Protein AF-A0A5K3EI08-F1 (afdb_monomer_lite)

Organism: Mesocestoides corti (NCBI:txid53468)

pLDDT: mean 72.85, std 14.01, range [37.34, 93.25]

Radius of gyration: 23.59 Å; chains: 1; bounding box: 61×21×68 Å

Structure (mmCIF, N/CA/C/O backbone):
data_AF-A0A5K3EI08-F1
#
_entry.id   AF-A0A5K3EI08-F1
#
loop_
_atom_site.group_PDB
_atom_site.id
_atom_site.type_symbol
_atom_site.label_atom_id
_atom_site.label_alt_id
_atom_site.label_comp_id
_atom_site.label_asym_id
_atom_site.label_entity_id
_atom_site.label_seq_id
_atom_site.pdbx_PDB_ins_code
_atom_site.Cartn_x
_atom_site.Cartn_y
_atom_site.Cartn_z
_atom_site.occupancy
_atom_site.B_iso_or_equiv
_atom_site.auth_seq_id
_atom_site.auth_comp_id
_atom_site.auth_asym_id
_atom_site.auth_atom_id
_atom_site.pdbx_PDB_model_num
ATOM 1 N N . MET A 1 1 ? -36.004 7.078 39.748 1.00 45.06 1 MET A N 1
ATOM 2 C CA . MET A 1 1 ? -35.674 7.210 38.312 1.00 45.06 1 MET A CA 1
ATOM 3 C C . MET A 1 1 ? -34.161 7.182 38.191 1.00 45.06 1 MET A C 1
ATOM 5 O O . MET A 1 1 ? -33.539 8.196 37.909 1.00 45.06 1 MET A O 1
ATOM 9 N N . ALA A 1 2 ? -33.591 6.038 38.572 1.00 49.66 2 ALA A N 1
ATOM 10 C CA . ALA A 1 2 ? -32.159 5.869 38.730 1.00 49.66 2 ALA A CA 1
ATOM 11 C C . ALA A 1 2 ? -31.516 5.738 37.351 1.00 49.66 2 ALA A C 1
ATOM 13 O O . ALA A 1 2 ? -31.933 4.911 36.543 1.00 49.66 2 ALA A O 1
ATOM 14 N N . ASP A 1 3 ? -30.582 6.650 37.110 1.00 46.91 3 ASP A N 1
ATOM 15 C CA . ASP A 1 3 ? -29.462 6.581 36.184 1.00 46.91 3 ASP A CA 1
ATOM 16 C C . ASP A 1 3 ? -29.442 5.383 35.221 1.00 46.91 3 ASP A C 1
ATOM 18 O O . ASP A 1 3 ? -28.926 4.311 35.528 1.00 46.91 3 ASP A O 1
ATOM 22 N N . LYS A 1 4 ? -29.864 5.632 33.975 1.00 49.81 4 LYS A N 1
ATOM 23 C CA . LYS A 1 4 ? -29.390 4.900 32.785 1.00 49.81 4 LYS A CA 1
ATOM 24 C C . LYS A 1 4 ? -27.894 5.202 32.535 1.00 49.81 4 LYS A C 1
ATOM 26 O O . LYS A 1 4 ? -27.532 5.721 31.483 1.00 49.81 4 LYS A O 1
ATOM 31 N N . LYS A 1 5 ? -27.029 4.970 33.531 1.00 46.59 5 LYS A N 1
ATOM 32 C CA . LYS A 1 5 ? -25.557 5.115 33.440 1.00 46.59 5 LYS A CA 1
ATOM 33 C C . LYS A 1 5 ? -24.784 3.811 33.669 1.00 46.59 5 LYS A C 1
ATOM 35 O O . LYS A 1 5 ? -23.559 3.816 33.603 1.00 46.59 5 LYS A O 1
ATOM 40 N N . GLN A 1 6 ? -25.480 2.699 33.849 1.00 52.53 6 GLN A N 1
ATOM 41 C CA . GLN A 1 6 ? -25.014 1.359 33.499 1.00 52.53 6 GLN A CA 1
ATOM 42 C C . GLN A 1 6 ? -25.836 1.006 32.249 1.00 52.53 6 GLN A C 1
ATOM 44 O O . GLN A 1 6 ? -27.054 1.092 32.308 1.00 52.53 6 GLN A O 1
ATOM 49 N N . ASP A 1 7 ? -25.291 1.013 31.030 1.00 45.12 7 ASP A N 1
ATOM 50 C CA . ASP A 1 7 ? -24.688 -0.172 30.402 1.00 45.12 7 ASP A CA 1
ATOM 51 C C . ASP A 1 7 ? -23.734 0.220 29.252 1.00 45.12 7 ASP A C 1
ATOM 53 O O . ASP A 1 7 ? -23.759 -0.344 28.162 1.00 45.12 7 ASP A O 1
ATOM 57 N N . LEU A 1 8 ? -22.874 1.221 29.461 1.00 5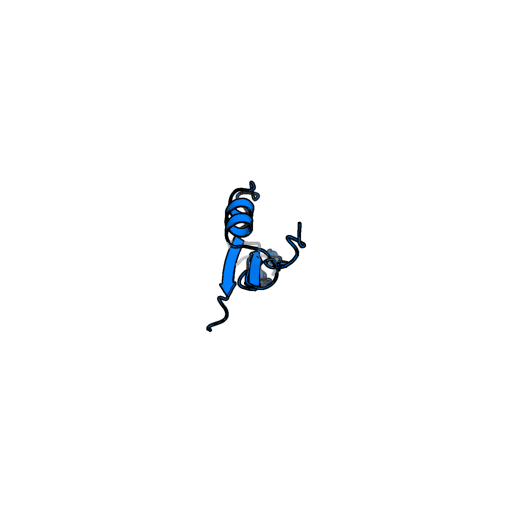5.44 8 LEU A N 1
ATOM 58 C CA . LEU A 1 8 ? -21.809 1.549 28.496 1.00 55.44 8 LEU A CA 1
ATOM 59 C C . LEU A 1 8 ? -20.488 0.814 28.793 1.00 55.44 8 LEU A C 1
ATOM 61 O O . LEU A 1 8 ? -19.431 1.216 28.309 1.00 55.44 8 LEU A O 1
ATOM 65 N N . GLN A 1 9 ? -20.522 -0.205 29.656 1.00 49.06 9 GLN A N 1
ATOM 66 C CA . GLN A 1 9 ? -19.328 -0.912 30.134 1.00 49.06 9 GLN A CA 1
ATOM 67 C C . GLN A 1 9 ? -19.255 -2.381 29.695 1.00 49.06 9 GLN A C 1
ATOM 69 O O . GLN A 1 9 ? -18.219 -2.993 29.923 1.00 49.06 9 GLN A O 1
ATOM 74 N N . ASP A 1 10 ? -20.275 -2.896 28.997 1.00 49.56 10 ASP A N 1
ATOM 75 C CA . ASP A 1 10 ? -20.315 -4.281 28.487 1.00 49.56 10 ASP A CA 1
ATOM 76 C C . ASP A 1 10 ? -20.364 -4.364 26.949 1.00 49.56 10 ASP A C 1
ATOM 78 O O . ASP A 1 10 ? -20.692 -5.387 26.352 1.00 49.56 10 ASP A O 1
ATOM 82 N N . VAL A 1 11 ? -20.020 -3.264 26.271 1.00 54.19 11 VAL A N 1
ATOM 83 C CA . VAL A 1 11 ? -19.824 -3.271 24.818 1.00 54.19 11 VAL A CA 1
ATOM 84 C C . VAL A 1 11 ? -18.441 -3.871 24.565 1.00 54.19 11 VAL A C 1
ATOM 86 O O . VAL A 1 11 ? -17.461 -3.314 25.080 1.00 54.19 11 VAL A O 1
ATOM 89 N N . PRO A 1 12 ? -18.309 -4.985 23.821 1.00 53.19 12 PRO A N 1
ATOM 90 C CA . PRO A 1 12 ? -17.017 -5.628 23.658 1.00 53.19 12 PRO A CA 1
ATOM 91 C C . PRO A 1 12 ? -16.037 -4.617 23.067 1.00 53.19 12 PRO A C 1
ATOM 93 O O . PRO A 1 12 ? -16.328 -3.915 22.101 1.00 53.19 12 PRO A O 1
ATOM 96 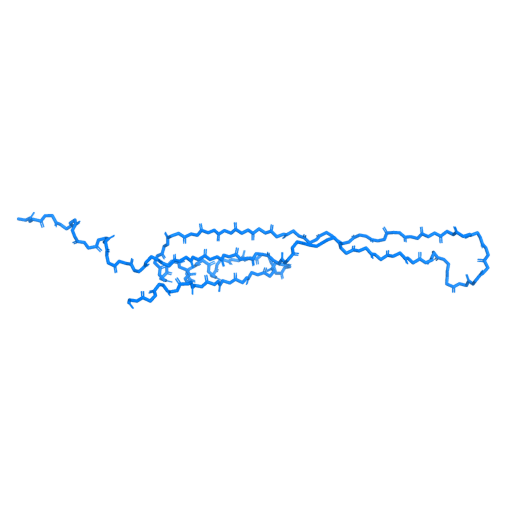N N . ARG A 1 13 ? -14.882 -4.468 23.707 1.00 57.19 13 ARG A N 1
ATOM 97 C CA . ARG A 1 13 ? -13.849 -3.522 23.282 1.00 57.19 13 ARG A CA 1
ATOM 98 C C . ARG A 1 13 ? -13.111 -4.115 22.089 1.00 57.19 13 ARG A C 1
ATOM 100 O O . ARG A 1 13 ? -12.048 -4.706 22.249 1.00 57.19 13 ARG A O 1
ATOM 107 N N . TYR A 1 14 ? -13.695 -4.006 20.902 1.00 62.06 14 TYR A N 1
ATOM 108 C CA . TYR A 1 14 ? -13.050 -4.483 19.685 1.00 62.06 14 TYR A CA 1
ATOM 109 C C . TYR A 1 14 ? -11.935 -3.523 19.288 1.00 62.06 14 TYR A C 1
ATOM 111 O O . TYR A 1 14 ? -12.137 -2.308 19.229 1.00 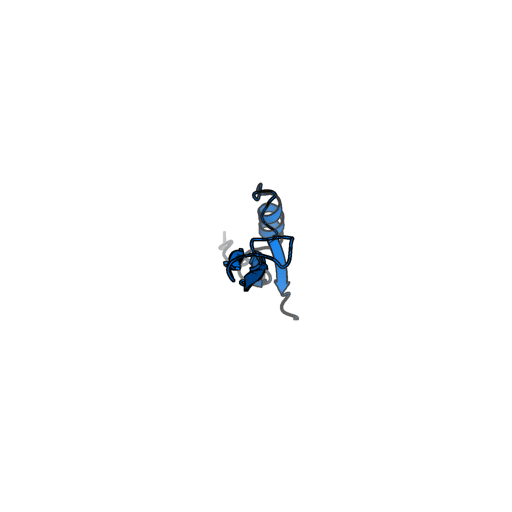62.06 14 TYR A O 1
ATOM 119 N N . TRP A 1 15 ? -10.770 -4.078 18.978 1.00 59.50 15 TRP A N 1
ATOM 120 C CA . TRP A 1 15 ? -9.762 -3.348 18.228 1.00 59.50 15 TRP A CA 1
ATOM 121 C C . TRP A 1 15 ? -10.125 -3.471 16.761 1.00 59.50 15 TRP A C 1
ATOM 123 O O . TRP A 1 15 ? -10.142 -4.575 16.211 1.00 59.50 15 TRP A O 1
ATOM 133 N N . VAL A 1 16 ? -10.438 -2.339 16.143 1.00 62.69 16 VAL A N 1
ATOM 134 C CA . VAL A 1 16 ? -10.660 -2.274 14.704 1.00 62.69 16 VAL A CA 1
ATOM 135 C C . VAL A 1 16 ? -9.406 -1.701 14.097 1.00 62.69 16 VAL A C 1
ATOM 137 O O . VAL A 1 16 ? -9.154 -0.507 14.226 1.00 62.69 16 VAL A O 1
ATOM 140 N N . ARG A 1 17 ? -8.624 -2.561 13.452 1.00 62.31 17 ARG A N 1
ATOM 141 C CA . ARG A 1 17 ? -7.457 -2.145 12.686 1.00 62.31 17 ARG A CA 1
ATOM 142 C C . ARG A 1 17 ? -7.843 -2.093 11.221 1.00 62.31 17 ARG A C 1
ATOM 144 O O . ARG A 1 17 ? -8.002 -3.138 10.592 1.00 62.31 17 ARG A O 1
ATOM 151 N N . ILE A 1 18 ? -7.986 -0.882 10.690 1.00 67.94 18 ILE A N 1
ATOM 152 C CA . ILE A 1 18 ? -8.139 -0.674 9.251 1.00 67.94 18 ILE A CA 1
ATOM 153 C C . ILE A 1 18 ? -6.748 -0.479 8.674 1.00 67.94 18 ILE A C 1
ATOM 155 O O . ILE A 1 18 ? -6.075 0.513 8.967 1.00 67.94 18 ILE A O 1
ATOM 159 N N . THR A 1 19 ? -6.309 -1.433 7.865 1.00 65.56 19 THR A N 1
ATOM 160 C CA . THR A 1 19 ? -5.075 -1.312 7.097 1.00 65.56 19 THR A CA 1
ATOM 161 C C . THR A 1 19 ? -5.393 -0.950 5.664 1.00 65.56 19 THR A C 1
ATOM 163 O O . THR A 1 19 ? -5.990 -1.735 4.935 1.00 65.56 19 THR A O 1
ATOM 166 N N . LEU A 1 20 ? -4.937 0.230 5.253 1.00 68.31 20 LEU A N 1
ATOM 167 C CA . LEU A 1 20 ? -4.745 0.536 3.838 1.00 68.31 20 LEU A CA 1
ATOM 168 C C . LEU A 1 20 ? -3.420 -0.123 3.415 1.00 68.31 20 LEU A C 1
ATOM 170 O O . LEU A 1 20 ? -2.497 -0.134 4.226 1.00 68.31 20 LEU A O 1
ATOM 174 N N . THR A 1 21 ? -3.344 -0.725 2.227 1.00 67.81 21 THR A N 1
ATOM 175 C CA . THR A 1 21 ? -2.273 -1.617 1.702 1.00 67.81 21 THR A CA 1
ATOM 176 C C . THR A 1 21 ? -0.826 -1.397 2.202 1.00 67.81 21 THR A C 1
ATOM 178 O O . THR A 1 21 ? -0.406 -0.301 2.561 1.00 67.81 21 THR A O 1
ATOM 181 N N . SER A 1 22 ? -0.011 -2.462 2.183 1.00 59.28 22 SER A N 1
ATOM 182 C CA . SER A 1 22 ? 1.385 -2.499 2.658 1.00 59.28 22 SER A CA 1
ATOM 183 C C . SER A 1 22 ? 2.278 -1.356 2.145 1.00 59.28 22 SER A C 1
ATOM 185 O O . SER A 1 22 ? 2.348 -1.072 0.956 1.00 59.28 22 SER A O 1
ATOM 187 N N . ALA A 1 23 ? 3.023 -0.709 3.050 1.00 64.69 23 ALA A N 1
ATOM 188 C CA . ALA A 1 23 ? 3.945 0.355 2.673 1.00 64.69 23 ALA A CA 1
ATOM 189 C C . ALA A 1 23 ? 5.230 -0.253 2.118 1.00 64.69 23 ALA A C 1
ATOM 191 O O . ALA A 1 23 ? 6.065 -0.757 2.868 1.00 64.69 23 ALA A O 1
ATOM 192 N N .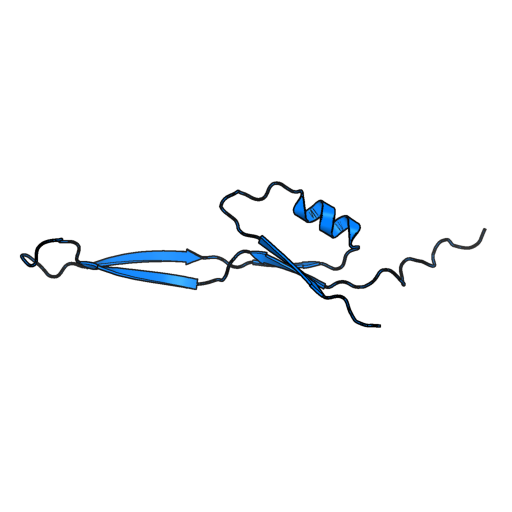 ALA A 1 24 ? 5.385 -0.192 0.804 1.00 78.12 24 ALA A N 1
ATOM 193 C CA . ALA A 1 24 ? 6.580 -0.642 0.119 1.00 78.12 24 ALA A CA 1
ATOM 194 C C . ALA A 1 24 ? 6.936 0.345 -0.990 1.00 78.12 24 ALA A C 1
ATOM 196 O O . ALA A 1 24 ? 6.069 0.883 -1.681 1.00 78.12 24 ALA A O 1
ATOM 197 N N . THR A 1 25 ? 8.236 0.582 -1.161 1.00 83.56 25 THR A N 1
ATOM 198 C CA . THR A 1 25 ? 8.748 1.272 -2.346 1.00 83.56 25 THR A CA 1
ATOM 199 C C . THR A 1 25 ? 9.257 0.215 -3.309 1.00 83.56 25 THR A C 1
ATOM 201 O O . THR A 1 25 ? 10.346 -0.324 -3.122 1.00 83.56 25 THR A O 1
ATOM 204 N N . LEU A 1 26 ? 8.467 -0.090 -4.333 1.00 87.88 26 LEU A N 1
ATOM 205 C CA . LEU A 1 26 ? 8.874 -1.008 -5.387 1.00 87.88 26 LEU A CA 1
ATOM 206 C C . LEU A 1 26 ? 9.703 -0.234 -6.408 1.00 87.88 26 LEU A C 1
ATOM 208 O O . LEU A 1 26 ? 9.317 0.852 -6.849 1.00 87.88 26 LEU A O 1
ATOM 212 N N . ARG A 1 27 ? 10.871 -0.775 -6.755 1.00 91.62 27 ARG A N 1
ATOM 213 C CA . ARG A 1 27 ? 11.805 -0.151 -7.695 1.00 91.62 27 ARG A CA 1
ATOM 214 C C . ARG A 1 27 ? 12.099 -1.135 -8.809 1.00 91.62 27 ARG A C 1
ATOM 216 O O . ARG A 1 27 ? 12.576 -2.232 -8.544 1.00 91.62 27 ARG A O 1
ATOM 223 N N . ILE A 1 28 ? 11.837 -0.720 -10.041 1.00 93.25 28 ILE A N 1
ATOM 224 C CA . ILE A 1 28 ? 12.179 -1.485 -11.238 1.00 93.25 28 ILE A CA 1
ATOM 225 C C . ILE A 1 28 ? 13.148 -0.636 -12.048 1.00 93.25 28 ILE A C 1
ATOM 227 O O . ILE A 1 28 ? 12.857 0.516 -12.380 1.00 93.25 28 ILE A O 1
ATOM 231 N N . THR A 1 29 ? 14.317 -1.200 -12.340 1.00 92.00 29 THR A N 1
ATOM 232 C CA . THR A 1 29 ? 15.312 -0.563 -13.199 1.00 92.00 29 THR A CA 1
ATOM 233 C C . THR A 1 29 ? 15.413 -1.322 -14.506 1.00 92.00 29 THR A C 1
ATOM 235 O O . THR A 1 29 ? 15.846 -2.473 -14.514 1.00 92.00 29 THR A O 1
ATOM 238 N N . THR A 1 30 ? 15.024 -0.686 -15.603 1.00 91.00 30 THR A N 1
ATOM 239 C CA . THR A 1 30 ? 15.104 -1.265 -16.947 1.00 91.00 30 THR A CA 1
ATOM 240 C C . THR A 1 30 ? 16.071 -0.468 -17.804 1.00 91.00 30 THR A C 1
ATOM 242 O O . THR A 1 30 ? 16.360 0.704 -17.546 1.00 91.00 30 THR A O 1
ATOM 245 N N . ARG A 1 31 ? 16.605 -1.115 -18.838 1.00 89.31 31 ARG A N 1
ATOM 246 C CA . ARG A 1 31 ? 17.328 -0.409 -19.893 1.00 89.31 31 ARG A CA 1
ATOM 247 C C . ARG A 1 31 ? 16.324 0.424 -20.692 1.00 89.31 31 ARG A C 1
ATOM 249 O O . ARG A 1 31 ? 15.228 -0.059 -20.967 1.00 89.31 31 ARG A O 1
ATOM 256 N N . LYS A 1 32 ? 16.704 1.649 -21.073 1.00 88.06 32 LYS A N 1
ATOM 257 C CA . LYS A 1 32 ? 15.847 2.506 -21.915 1.00 88.06 32 LYS A CA 1
ATOM 258 C C . LYS A 1 32 ? 15.629 1.913 -23.301 1.00 88.06 32 LYS A C 1
ATOM 260 O O . LYS A 1 32 ? 14.549 2.016 -23.870 1.00 88.06 32 LYS A O 1
ATOM 265 N N . THR A 1 33 ? 16.687 1.334 -23.863 1.00 86.69 33 THR A N 1
ATOM 266 C CA . THR A 1 33 ? 16.666 0.788 -25.216 1.00 86.69 33 THR A CA 1
ATOM 267 C C . THR A 1 33 ? 16.250 -0.684 -25.210 1.00 86.69 33 THR A C 1
ATOM 269 O O . THR A 1 33 ? 16.759 -1.455 -24.390 1.00 86.69 33 THR A O 1
ATOM 272 N N . PRO A 1 34 ? 15.372 -1.097 -26.144 1.00 85.19 34 PRO A N 1
ATOM 273 C CA . PRO A 1 34 ? 15.004 -2.501 -26.323 1.00 85.19 34 PRO A CA 1
ATOM 274 C C . PRO A 1 34 ? 16.105 -3.294 -27.044 1.00 85.19 34 PRO A C 1
ATOM 276 O O . PRO A 1 34 ? 16.218 -4.504 -26.871 1.00 85.19 34 PRO A O 1
ATOM 279 N N . CYS A 1 35 ? 16.936 -2.615 -27.839 1.00 78.38 35 CYS A N 1
ATOM 280 C CA . CYS A 1 35 ? 18.088 -3.176 -28.532 1.00 78.38 35 CYS A CA 1
ATOM 281 C C . CYS A 1 35 ? 19.388 -2.917 -27.750 1.00 78.38 35 CYS A C 1
ATOM 283 O O . CYS A 1 35 ? 19.544 -1.916 -27.041 1.00 78.38 35 CYS A O 1
ATOM 285 N N . GLY A 1 36 ? 20.322 -3.866 -27.865 1.00 76.94 36 GLY A N 1
ATOM 286 C CA . GLY A 1 36 ? 21.584 -3.903 -27.121 1.00 76.94 36 GLY A CA 1
ATOM 287 C C . GLY A 1 36 ? 22.595 -2.813 -27.490 1.00 76.94 36 GLY A C 1
ATOM 288 O O . GLY A 1 36 ? 23.584 -2.652 -26.774 1.00 76.94 36 GLY A O 1
ATOM 289 N N . GLU A 1 37 ? 22.314 -2.052 -28.544 1.00 80.12 37 GLU A N 1
ATOM 290 C CA . GLU A 1 37 ? 23.150 -0.986 -29.090 1.00 80.12 37 GLU A CA 1
ATOM 291 C C . GLU A 1 37 ? 22.929 0.369 -28.396 1.00 80.12 37 GLU A C 1
ATOM 293 O O . GLU A 1 37 ? 21.864 0.645 -27.838 1.00 80.12 37 GLU A O 1
ATOM 298 N N . GLY A 1 38 ? 23.959 1.219 -28.415 1.00 77.19 38 GLY A N 1
ATOM 299 C CA . GLY A 1 38 ? 23.943 2.565 -27.828 1.00 77.19 38 GLY A CA 1
ATOM 300 C C . GLY A 1 38 ? 24.392 2.668 -26.358 1.00 77.19 38 GLY A C 1
ATOM 301 O O . GLY A 1 38 ? 24.757 1.689 -25.705 1.00 77.19 38 GLY A O 1
ATOM 302 N N . SER A 1 39 ? 24.386 3.897 -25.827 1.00 81.25 39 SER A N 1
ATOM 303 C CA . SER A 1 39 ? 24.894 4.232 -24.487 1.00 81.25 39 SER A CA 1
ATOM 304 C C . SER A 1 39 ? 24.109 3.552 -23.360 1.00 81.25 39 SER A C 1
ATOM 306 O O . SER A 1 39 ? 22.879 3.475 -23.401 1.00 81.25 39 SER A O 1
ATOM 308 N N . LYS A 1 40 ? 24.821 3.110 -22.310 1.00 83.56 40 LYS A N 1
ATOM 309 C CA . LYS A 1 40 ? 24.256 2.445 -21.118 1.00 83.56 40 LYS A CA 1
ATOM 310 C C . LYS A 1 40 ? 23.357 3.396 -20.320 1.00 83.56 40 LYS A C 1
ATOM 312 O O . LYS A 1 40 ? 23.775 3.987 -19.327 1.00 83.56 40 LYS A O 1
ATOM 317 N N . THR A 1 41 ? 22.117 3.537 -20.765 1.00 88.44 41 THR A N 1
ATOM 318 C CA . THR A 1 41 ? 21.096 4.381 -20.150 1.00 88.44 41 THR A CA 1
ATOM 319 C C . THR A 1 41 ? 20.030 3.515 -19.486 1.00 88.44 41 THR A C 1
ATOM 321 O O . THR A 1 41 ? 19.575 2.511 -20.039 1.00 88.44 41 THR A O 1
ATOM 324 N N . TRP A 1 42 ? 19.649 3.906 -18.272 1.00 90.19 42 TRP A N 1
ATOM 325 C CA . TRP A 1 42 ? 18.755 3.144 -17.404 1.00 90.19 42 TRP A CA 1
ATOM 326 C C . TRP A 1 42 ? 17.610 4.032 -16.933 1.00 90.19 42 TRP A C 1
ATOM 328 O O . TRP A 1 42 ? 17.848 5.171 -16.527 1.00 90.19 42 TRP A O 1
ATOM 338 N N . ASP A 1 43 ? 16.396 3.495 -16.956 1.00 91.38 43 ASP A N 1
ATOM 339 C CA . ASP A 1 43 ? 15.238 4.085 -16.297 1.00 91.38 43 ASP A CA 1
ATOM 340 C C . ASP A 1 43 ? 15.063 3.510 -14.896 1.00 91.38 43 ASP A C 1
ATOM 342 O O . ASP A 1 43 ? 15.409 2.361 -14.617 1.00 91.38 43 ASP A O 1
ATOM 346 N N . ARG A 1 44 ? 14.553 4.342 -13.985 1.00 91.06 44 ARG A N 1
ATOM 347 C CA . ARG A 1 44 ? 14.315 3.982 -12.584 1.00 91.06 44 ARG A CA 1
ATOM 348 C C . ARG A 1 44 ? 12.868 4.275 -12.229 1.00 91.06 44 ARG A C 1
ATOM 350 O O . ARG A 1 44 ? 12.554 5.361 -11.747 1.00 91.06 44 ARG A O 1
ATOM 357 N N . TYR A 1 45 ? 12.004 3.294 -12.435 1.00 93.12 45 TYR A N 1
ATOM 358 C CA . TYR A 1 45 ? 10.605 3.394 -12.052 1.00 93.12 45 TYR A CA 1
ATOM 359 C C . TYR A 1 45 ? 10.457 3.155 -10.550 1.00 93.12 45 TYR A C 1
ATOM 361 O O . TYR A 1 45 ? 11.090 2.261 -9.980 1.00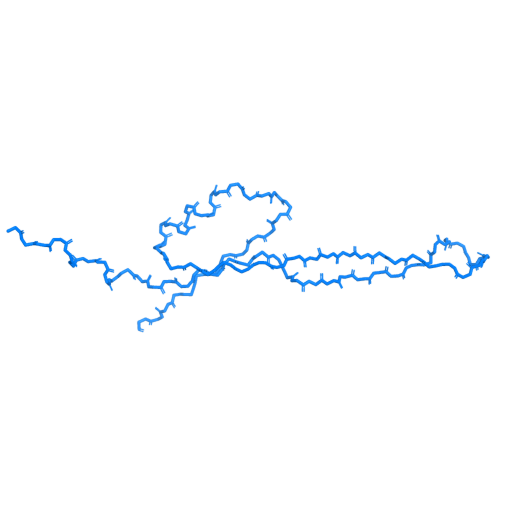 93.12 45 TYR A O 1
ATOM 369 N N . GLN A 1 46 ? 9.637 3.983 -9.906 1.00 90.81 46 GLN A N 1
ATOM 370 C CA . GLN A 1 46 ? 9.294 3.857 -8.493 1.00 90.81 46 GLN A CA 1
ATOM 371 C C . GLN A 1 46 ? 7.779 3.790 -8.352 1.00 90.81 46 GLN A C 1
ATOM 373 O O . GLN A 1 46 ? 7.075 4.665 -8.848 1.00 90.81 46 GLN A O 1
ATOM 378 N N . MET A 1 47 ? 7.298 2.794 -7.617 1.00 89.12 47 MET A N 1
ATOM 379 C CA . MET A 1 47 ? 5.938 2.755 -7.096 1.00 89.12 47 MET A CA 1
ATOM 380 C C . MET A 1 47 ? 6.018 2.903 -5.580 1.00 89.12 47 MET A C 1
ATOM 382 O O . MET A 1 47 ? 6.733 2.154 -4.912 1.00 89.12 47 MET A O 1
ATOM 386 N N . ARG A 1 48 ? 5.319 3.905 -5.044 1.00 84.62 48 ARG A N 1
ATOM 387 C CA . ARG A 1 48 ? 5.239 4.167 -3.605 1.00 84.62 48 ARG A CA 1
ATOM 388 C C . ARG A 1 48 ? 3.863 3.762 -3.121 1.00 84.62 48 ARG A C 1
ATOM 390 O O . ARG A 1 48 ? 2.878 4.406 -3.463 1.00 84.62 48 ARG A O 1
ATOM 397 N N . ILE A 1 49 ? 3.815 2.696 -2.337 1.00 86.25 49 ILE A N 1
ATOM 398 C CA . ILE A 1 49 ? 2.589 2.253 -1.688 1.00 86.25 49 ILE A CA 1
ATOM 399 C C . ILE A 1 49 ? 2.591 2.843 -0.278 1.00 86.25 49 ILE A C 1
ATOM 401 O O . ILE A 1 49 ? 3.592 2.755 0.439 1.00 86.25 49 ILE A O 1
ATOM 405 N N . HIS A 1 50 ? 1.496 3.495 0.104 1.00 81.94 50 HIS A N 1
ATOM 406 C CA . HIS A 1 50 ? 1.353 4.152 1.399 1.00 81.94 50 HIS A CA 1
ATOM 407 C C . HIS A 1 50 ? 0.389 3.363 2.285 1.00 81.94 50 HIS A C 1
ATOM 409 O O . HIS A 1 50 ? -0.790 3.246 1.965 1.00 81.94 50 HIS A O 1
ATOM 415 N N . LYS A 1 51 ? 0.890 2.891 3.431 1.00 79.94 51 LYS A N 1
ATOM 416 C CA . LYS A 1 51 ? 0.087 2.253 4.477 1.00 79.94 51 LYS A CA 1
ATOM 417 C C . LYS A 1 51 ? -0.389 3.292 5.472 1.00 79.94 51 LYS A C 1
ATOM 419 O O . LYS A 1 51 ? 0.410 4.082 5.974 1.00 79.94 51 LYS A O 1
ATOM 424 N N . ARG A 1 52 ? -1.673 3.244 5.806 1.00 82.44 52 ARG A N 1
ATOM 425 C CA . ARG A 1 52 ? -2.232 3.937 6.970 1.00 82.44 52 ARG A CA 1
ATOM 426 C C . ARG A 1 52 ? -2.923 2.907 7.848 1.00 82.44 52 ARG A C 1
ATOM 428 O O . ARG A 1 52 ? -3.492 1.945 7.333 1.00 82.44 52 ARG A O 1
ATOM 435 N N . ILE A 1 53 ? -2.805 3.106 9.154 1.00 80.50 53 ILE A N 1
ATOM 436 C CA . ILE A 1 53 ? -3.438 2.278 10.173 1.00 80.50 53 ILE A CA 1
ATOM 437 C C . ILE A 1 53 ? -4.364 3.195 10.958 1.00 80.50 53 ILE A C 1
ATOM 439 O O . ILE A 1 53 ? -3.918 4.223 11.466 1.00 80.50 53 ILE A O 1
ATOM 443 N N . LEU A 1 54 ? -5.641 2.836 11.008 1.00 80.00 54 LEU A N 1
ATOM 444 C CA . LEU A 1 54 ? -6.635 3.477 11.860 1.00 80.00 54 LEU A CA 1
ATOM 445 C C . LEU A 1 54 ? -7.044 2.444 12.905 1.00 80.00 54 LEU A C 1
ATOM 447 O O . LEU A 1 54 ? -7.559 1.390 12.534 1.00 80.00 54 LEU A O 1
ATOM 451 N N . ASP A 1 55 ? -6.778 2.751 14.173 1.00 78.94 55 ASP A N 1
ATOM 452 C CA . ASP A 1 55 ? -7.189 1.938 15.315 1.00 78.94 55 ASP A CA 1
ATOM 453 C C . ASP A 1 55 ? -8.367 2.660 16.007 1.00 78.94 55 ASP A C 1
ATOM 455 O O . ASP A 1 55 ? -8.227 3.799 16.461 1.00 78.94 55 ASP A O 1
ATOM 459 N N . LEU A 1 56 ? -9.547 2.030 16.035 1.00 75.94 56 LEU A N 1
ATOM 460 C CA . LEU A 1 56 ? -10.791 2.592 16.586 1.00 75.94 56 LEU A CA 1
ATOM 461 C C . LEU A 1 56 ? -11.341 1.707 17.715 1.00 75.94 56 LEU A C 1
ATOM 463 O O . LEU A 1 56 ? -11.339 0.481 17.599 1.00 75.94 56 LEU A O 1
ATOM 467 N N . PHE A 1 57 ? -11.877 2.344 18.762 1.00 75.00 57 PHE A N 1
ATOM 468 C CA . PHE A 1 57 ? -12.672 1.706 19.817 1.00 75.00 57 PHE A CA 1
ATOM 469 C C . PHE A 1 57 ? -14.158 1.980 19.571 1.00 75.00 57 PHE A C 1
ATOM 471 O O . PHE A 1 57 ? -14.647 3.060 19.908 1.00 75.00 57 PHE A O 1
ATOM 478 N N . SER A 1 58 ? -14.898 1.063 18.947 1.00 71.75 58 SER A N 1
ATOM 479 C CA . SER A 1 58 ? -16.339 1.267 18.709 1.00 71.75 58 SER A CA 1
ATOM 480 C C . SER A 1 58 ? -17.111 -0.038 18.542 1.00 71.75 58 SER A C 1
ATOM 482 O O . SER A 1 58 ? -16.508 -1.079 18.325 1.00 71.75 58 SER A O 1
ATOM 484 N N . ASN A 1 59 ? -18.443 0.025 18.649 1.00 74.50 59 ASN A N 1
ATOM 485 C CA . ASN A 1 59 ? -19.340 -1.130 18.559 1.00 74.50 59 ASN A CA 1
ATOM 486 C C . ASN A 1 59 ? -19.370 -1.754 17.144 1.00 74.50 59 ASN A C 1
ATOM 488 O O . ASN A 1 59 ? -19.195 -1.054 16.149 1.00 74.50 59 ASN A O 1
ATOM 492 N N . SER A 1 60 ? -19.678 -3.046 17.028 1.00 71.75 60 SER A N 1
ATOM 493 C CA . SER A 1 60 ? -19.762 -3.777 15.747 1.00 71.75 60 SER A CA 1
ATOM 494 C C . SER A 1 60 ? -20.697 -3.133 14.700 1.00 71.75 60 SER A C 1
ATOM 496 O O . SER A 1 60 ? -20.393 -3.135 13.504 1.00 71.75 60 SER A O 1
ATOM 498 N N . GLU A 1 61 ? -21.787 -2.497 15.137 1.00 76.94 61 GLU A N 1
ATOM 499 C CA . GLU A 1 61 ? -22.708 -1.744 14.269 1.00 76.94 61 GLU A CA 1
ATOM 500 C C . GLU A 1 61 ? -22.019 -0.561 13.577 1.00 76.94 61 GLU A C 1
ATOM 502 O O . GLU A 1 61 ? -22.175 -0.349 12.375 1.00 76.94 61 GLU A O 1
ATOM 507 N N . THR A 1 62 ? -21.189 0.178 14.314 1.00 77.00 62 THR A N 1
ATOM 508 C CA . THR A 1 62 ? -20.435 1.312 13.760 1.00 77.00 62 THR A CA 1
ATOM 509 C C . THR A 1 62 ? -19.329 0.857 12.807 1.00 77.00 62 THR A C 1
ATOM 511 O O . THR A 1 62 ? -19.051 1.540 11.826 1.00 77.00 62 THR A O 1
ATOM 514 N N . VAL A 1 63 ? -18.749 -0.331 13.020 1.00 76.56 63 VAL A N 1
ATOM 515 C CA . VAL A 1 63 ? -17.772 -0.932 12.091 1.00 76.56 63 VAL A CA 1
ATOM 516 C C . VAL A 1 63 ? -18.424 -1.274 10.754 1.00 76.56 63 VAL A C 1
ATOM 518 O O . VAL A 1 63 ? -17.841 -1.021 9.704 1.00 76.56 63 VAL A O 1
ATOM 521 N N . SER A 1 64 ? -19.658 -1.777 10.788 1.00 79.44 64 SER A N 1
ATOM 522 C CA . SER A 1 64 ? -20.425 -2.101 9.579 1.00 79.44 64 SER A CA 1
ATOM 523 C C . SER A 1 64 ? -20.799 -0.846 8.784 1.00 79.44 64 SER A C 1
ATOM 525 O O . SER A 1 64 ? -20.805 -0.857 7.557 1.00 79.44 64 SER A O 1
ATOM 527 N N . GLN A 1 65 ? -21.063 0.269 9.467 1.00 80.25 65 GLN A N 1
ATOM 528 C CA . GLN A 1 65 ? -21.275 1.559 8.806 1.00 80.25 65 GLN A CA 1
ATOM 529 C C . GLN A 1 65 ? -19.980 2.107 8.199 1.00 80.25 65 GLN A C 1
ATOM 531 O O . GLN A 1 65 ? -20.006 2.676 7.111 1.00 80.25 65 GLN A O 1
ATOM 536 N N . LEU A 1 66 ? -18.836 1.883 8.851 1.00 77.56 66 LEU A N 1
ATOM 537 C CA . LEU A 1 66 ? -17.541 2.331 8.342 1.00 77.56 66 LEU A CA 1
ATOM 538 C C . LEU A 1 66 ? -17.146 1.663 7.020 1.00 77.56 66 LEU A C 1
ATOM 540 O O . LEU A 1 66 ? -16.529 2.313 6.181 1.00 77.56 66 LEU A O 1
ATOM 544 N N . THR A 1 67 ? -17.534 0.406 6.799 1.00 75.00 67 THR A N 1
ATOM 545 C CA . THR A 1 67 ? -17.291 -0.286 5.522 1.00 75.00 67 THR A CA 1
ATOM 546 C C . THR A 1 67 ? -18.194 0.183 4.383 1.00 75.00 67 THR A C 1
ATOM 548 O O . THR A 1 67 ? -17.917 -0.138 3.233 1.00 75.00 67 THR A O 1
ATOM 551 N N . LEU A 1 68 ? -19.278 0.903 4.687 1.00 74.81 68 LEU A N 1
ATOM 552 C CA . LEU A 1 68 ? -20.221 1.413 3.687 1.00 74.81 68 LEU A CA 1
ATOM 553 C C . LEU A 1 68 ? -19.814 2.778 3.125 1.00 74.81 68 LEU A C 1
ATOM 555 O O . LEU A 1 68 ? -20.418 3.226 2.155 1.00 74.81 68 LEU A O 1
ATOM 559 N N . TYR A 1 69 ? -18.830 3.455 3.722 1.00 79.00 69 TYR A N 1
ATOM 560 C CA . TYR A 1 69 ? -18.324 4.695 3.144 1.00 79.00 69 TYR A CA 1
ATOM 561 C C . TYR A 1 69 ? -17.588 4.413 1.836 1.00 79.00 69 TYR A C 1
ATOM 563 O O . TYR A 1 69 ? -16.781 3.486 1.757 1.00 79.00 69 TYR A O 1
ATOM 571 N N . ASP A 1 70 ? -17.840 5.260 0.838 1.00 67.88 70 ASP A N 1
ATOM 572 C CA . ASP A 1 70 ? -17.179 5.205 -0.462 1.00 67.88 70 ASP A CA 1
ATOM 573 C C . ASP A 1 70 ? -15.683 5.488 -0.303 1.00 67.88 70 ASP A C 1
ATOM 575 O O . ASP A 1 70 ? -15.219 6.632 -0.269 1.00 67.88 70 ASP A O 1
ATOM 579 N N . LEU A 1 71 ? -14.914 4.413 -0.176 1.00 75.88 71 LEU A N 1
ATOM 580 C CA . LEU A 1 71 ? -13.479 4.454 -0.374 1.00 75.88 71 LEU A CA 1
ATOM 581 C C . LEU A 1 71 ? -13.210 4.626 -1.868 1.00 75.88 71 LEU A C 1
ATOM 583 O O . LEU A 1 71 ? -13.914 4.074 -2.714 1.00 75.88 71 LEU A O 1
ATOM 587 N N . ASP A 1 72 ? -12.167 5.389 -2.189 1.00 81.19 72 ASP A N 1
ATOM 588 C CA . ASP A 1 72 ? -11.676 5.476 -3.560 1.00 81.19 72 ASP A CA 1
ATOM 589 C C . ASP A 1 72 ? -11.402 4.046 -4.074 1.00 81.19 72 ASP A C 1
ATOM 591 O O . ASP A 1 72 ? -10.723 3.282 -3.380 1.00 81.19 72 ASP A O 1
ATOM 595 N N . PRO A 1 73 ? -11.913 3.654 -5.255 1.00 75.06 73 PRO A N 1
ATOM 596 C CA . PRO A 1 73 ? -11.780 2.293 -5.773 1.00 75.06 73 PRO A CA 1
ATOM 597 C C . PRO A 1 73 ? -10.324 1.839 -5.949 1.00 75.06 73 PRO A C 1
ATOM 599 O O . PRO A 1 73 ? -10.065 0.642 -6.053 1.00 75.06 73 PRO A O 1
ATOM 602 N N . MET A 1 74 ? -9.357 2.763 -5.968 1.00 76.75 74 MET A N 1
ATOM 603 C CA . MET A 1 74 ? -7.932 2.434 -6.012 1.00 76.75 74 MET A CA 1
ATOM 604 C C . MET A 1 74 ? -7.329 2.107 -4.630 1.00 76.75 74 MET A C 1
ATOM 606 O O . MET A 1 74 ? -6.147 1.769 -4.525 1.00 76.75 74 MET A O 1
ATOM 610 N N . VAL A 1 75 ? -8.113 2.195 -3.556 1.00 79.19 75 VAL A N 1
ATOM 611 C CA . VAL A 1 75 ? -7.676 1.959 -2.180 1.00 79.19 75 VAL A CA 1
ATOM 612 C C . VAL A 1 75 ? -8.227 0.629 -1.674 1.00 79.19 75 VAL A C 1
ATOM 614 O O . VAL A 1 75 ? -9.417 0.480 -1.419 1.00 79.19 75 VAL A O 1
ATOM 617 N N . HIS A 1 76 ? -7.336 -0.338 -1.448 1.00 75.25 76 HIS A N 1
ATOM 618 C CA . HIS A 1 76 ? -7.694 -1.554 -0.722 1.00 75.25 76 HIS A CA 1
ATOM 619 C C . HIS A 1 76 ? -7.663 -1.298 0.786 1.00 75.25 76 HIS A C 1
ATOM 621 O O . HIS A 1 76 ? -6.641 -0.863 1.327 1.00 75.25 76 HIS A O 1
ATOM 627 N N . ALA A 1 77 ? -8.776 -1.597 1.452 1.00 77.31 77 ALA A N 1
ATOM 628 C CA . ALA A 1 77 ? -8.908 -1.553 2.899 1.00 77.31 77 ALA A CA 1
ATOM 629 C C . ALA A 1 77 ? -9.230 -2.947 3.439 1.00 77.31 77 ALA A C 1
ATOM 631 O O . ALA A 1 77 ? -10.160 -3.608 2.984 1.00 77.31 77 ALA A O 1
ATOM 632 N N . GLU A 1 78 ? -8.466 -3.371 4.438 1.00 76.50 78 GLU A N 1
ATOM 633 C CA . GLU A 1 78 ? -8.744 -4.574 5.216 1.00 76.50 78 GLU A CA 1
ATOM 634 C C . GLU A 1 78 ? -9.192 -4.163 6.615 1.00 76.50 78 GLU A C 1
ATOM 636 O O . GLU A 1 78 ? -8.536 -3.339 7.258 1.00 76.50 78 GLU A O 1
ATOM 641 N N . VAL A 1 79 ? -10.295 -4.745 7.088 1.00 78.19 79 VAL A N 1
ATOM 642 C CA . VAL A 1 79 ? -10.818 -4.529 8.440 1.00 78.19 79 VAL A CA 1
ATOM 643 C C . VAL A 1 79 ? -10.571 -5.785 9.260 1.00 78.19 79 VAL A C 1
ATOM 645 O O . VAL A 1 79 ? -11.098 -6.851 8.945 1.00 78.19 79 VAL A O 1
ATOM 648 N N . LYS A 1 80 ? -9.785 -5.662 10.333 1.00 75.12 80 LYS A N 1
ATOM 649 C CA . LYS A 1 80 ? -9.598 -6.735 11.313 1.00 75.12 80 LYS A CA 1
ATOM 650 C C . LYS A 1 80 ? -10.296 -6.367 12.615 1.00 75.12 80 LYS A C 1
ATOM 652 O O . LYS A 1 80 ? -9.978 -5.337 13.205 1.00 75.12 80 LYS A O 1
ATOM 657 N N . ILE A 1 81 ? -11.218 -7.224 13.047 1.00 74.94 81 ILE A N 1
ATOM 658 C CA . ILE A 1 81 ? -11.896 -7.133 14.342 1.00 74.94 81 ILE A CA 1
ATOM 659 C C . ILE A 1 81 ? -11.207 -8.133 15.268 1.00 74.94 81 ILE A C 1
ATOM 661 O O . ILE A 1 81 ? -11.345 -9.343 15.089 1.00 74.94 81 ILE A O 1
ATOM 665 N N . GLU A 1 82 ? -10.434 -7.647 16.235 1.00 68.38 82 GLU A N 1
ATOM 666 C CA . GLU A 1 82 ? -9.889 -8.513 17.282 1.00 68.38 82 GLU A CA 1
ATOM 667 C C . GLU A 1 82 ? -10.912 -8.588 18.418 1.00 68.38 82 GLU A C 1
ATOM 669 O O . GLU A 1 82 ? -11.058 -7.666 19.222 1.00 68.38 82 GLU A O 1
ATOM 674 N N . GLY A 1 83 ? -11.687 -9.675 18.422 1.00 60.03 83 GLY A N 1
ATOM 675 C CA . GLY A 1 83 ? -12.544 -10.032 19.543 1.00 60.03 83 GLY A CA 1
ATOM 676 C C . GLY A 1 83 ? -11.669 -10.489 20.702 1.00 60.03 83 GLY A C 1
ATOM 677 O O . GLY A 1 83 ? -11.033 -11.538 20.616 1.00 60.03 83 GLY A O 1
ATOM 678 N N . GLY A 1 84 ? -11.616 -9.693 21.770 1.00 50.59 84 GLY A N 1
ATOM 679 C CA . GLY A 1 84 ? -11.091 -10.160 23.046 1.00 50.59 84 GLY A CA 1
ATOM 680 C C . GLY A 1 84 ? -11.924 -11.356 23.494 1.00 50.59 84 GLY A C 1
ATOM 681 O O . GLY A 1 84 ? -13.133 -11.224 23.680 1.00 50.59 84 GLY A O 1
ATOM 682 N N . ALA A 1 85 ? -11.285 -12.520 23.591 1.00 42.47 85 ALA A N 1
ATOM 683 C CA . ALA A 1 85 ? -11.869 -13.678 24.242 1.00 42.47 85 ALA A CA 1
ATOM 684 C C . ALA A 1 85 ? -12.283 -13.290 25.670 1.00 42.47 85 ALA A C 1
ATOM 686 O O . ALA A 1 85 ? -11.530 -12.597 26.362 1.00 42.47 85 ALA A O 1
ATOM 687 N N . ALA A 1 86 ? -13.487 -13.711 26.055 1.00 37.34 86 ALA A N 1
ATOM 688 C CA . ALA A 1 86 ? -13.869 -13.838 27.456 1.00 37.34 86 ALA A CA 1
ATOM 689 C C . ALA A 1 86 ? -12.998 -14.900 28.143 1.00 37.34 86 ALA A C 1
ATOM 691 O O . ALA A 1 86 ? -12.623 -15.880 27.453 1.00 37.34 86 ALA A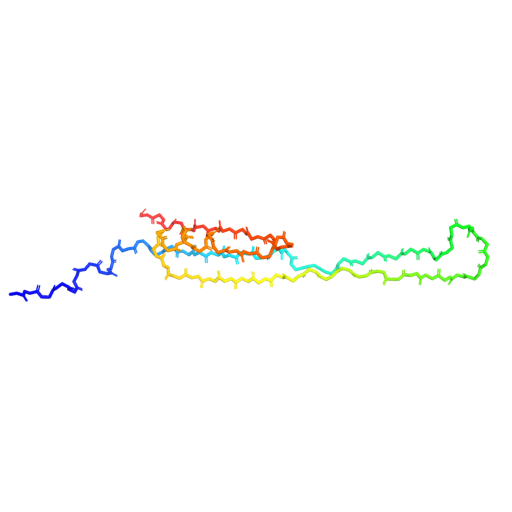 O 1
#

Foldseek 3Di:
DDDPPPDPPPQFFWWKKKKWDDFDWDWDKDAPDPDPDDDRDIDIDIDTRDIDIDTDGDHPVVVVVVVVDDDPPVIDIDIDIDGDDD

Sequence (86 aa):
MADKKQDLQDVPRYWVRITLTSAATLRITTRKTPCGEGSKTWDRYQMRIHKRILDLFSNSETVSQLTLYDLDPMVHAEVKIEGGAA

Secondary structure (DSSP, 8-state):
---TTSSSS-S---EEEEEES---EEEEEEES-SSS-SS--EEEEEEE----EEEEE--HHHHHHHTTS---TT--EEEEEE----

InterPro domains:
  IPR001848 Small ribosomal subunit protein uS10 [PTHR11700] (25-81)
  IPR027486 Small ribosomal subunit protein uS10 domain [PF00338] (24-80)
  IPR027486 Small ribosomal subunit protein uS10 domain [SM01403] (17-80)
  IPR036838 Small ribosomal subunit protein uS10 domain superfamily [G3DSA:3.30.70.600] (16-83)
  IPR036838 Small ribosomal subunit protein uS10 domain superfamily [SSF54999] (23-81)